Protein AF-A0A2V3A048-F1 (afdb_monomer)

Radius of gyration: 11.11 Å; Cα contacts (8 Å, |Δi|>4): 39; chains: 1; bounding box: 31×18×24 Å

Secondary structure (DSSP, 8-state):
----EE-TTS-HHHHHHHHHHHHHHHS--SHHHHHTT---TT---EE-

Organism: NCBI:txid665099

Structure (mmCIF, N/CA/C/O backbone):
data_AF-A0A2V3A048-F1
#
_entry.id   AF-A0A2V3A048-F1
#
loop_
_atom_site.group_PDB
_atom_site.id
_atom_site.type_symbol
_atom_site.label_atom_id
_atom_site.label_alt_id
_atom_site.label_comp_id
_atom_site.label_asym_id
_atom_site.label_entity_id
_atom_site.label_seq_id
_atom_site.p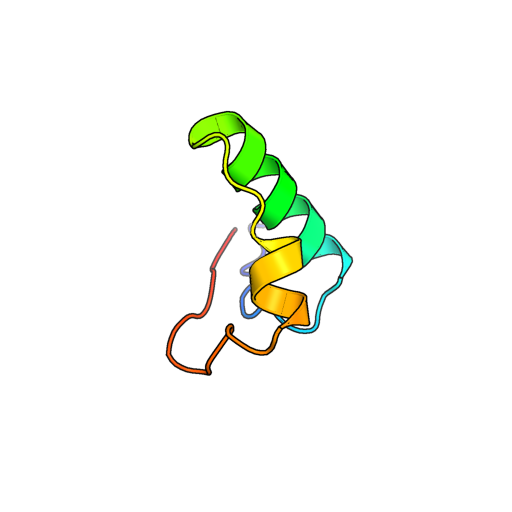dbx_PDB_ins_code
_atom_site.Cartn_x
_atom_site.Cartn_y
_atom_site.Cartn_z
_atom_site.occupancy
_atom_site.B_iso_or_equiv
_atom_site.auth_seq_id
_atom_site.auth_comp_id
_atom_site.auth_asym_id
_atom_site.auth_atom_id
_atom_site.pdbx_PDB_model_num
ATOM 1 N N . MET A 1 1 ? 23.037 6.421 5.171 1.00 82.19 1 MET A N 1
ATOM 2 C CA . MET A 1 1 ? 22.665 6.538 3.746 1.00 82.19 1 MET A CA 1
ATOM 3 C C . MET A 1 1 ? 21.219 6.081 3.653 1.00 82.19 1 MET A C 1
ATOM 5 O O . MET A 1 1 ? 20.923 5.060 4.257 1.00 82.19 1 MET A O 1
ATOM 9 N N . LEU A 1 2 ? 20.327 6.874 3.054 1.00 85.56 2 LEU A N 1
ATOM 10 C CA . LEU A 1 2 ? 18.916 6.495 2.884 1.00 85.56 2 LEU A CA 1
ATOM 11 C C . LEU A 1 2 ? 18.793 5.544 1.691 1.00 85.56 2 LEU A C 1
ATOM 13 O O . LEU A 1 2 ? 19.490 5.744 0.694 1.00 85.56 2 LEU A O 1
ATOM 17 N N . ASN A 1 3 ? 17.933 4.532 1.801 1.00 88.31 3 ASN A N 1
ATOM 18 C CA . ASN A 1 3 ? 17.756 3.514 0.770 1.00 88.31 3 ASN A CA 1
ATOM 19 C C . ASN A 1 3 ? 16.397 3.717 0.115 1.00 88.31 3 ASN A C 1
ATOM 21 O O . ASN A 1 3 ? 15.369 3.530 0.750 1.00 88.31 3 ASN A O 1
ATOM 25 N N . PHE A 1 4 ? 16.391 4.076 -1.165 1.00 91.0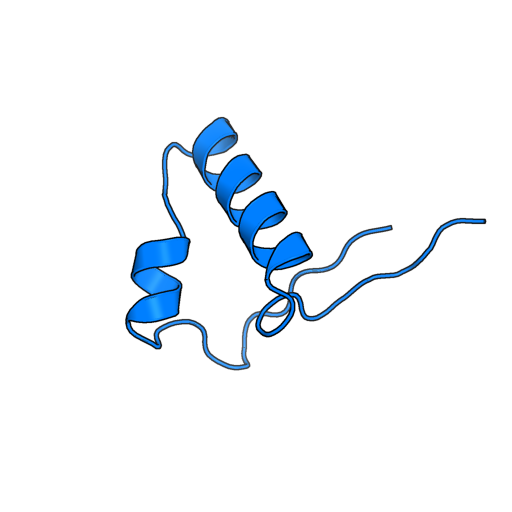6 4 PHE A N 1
ATOM 26 C CA . PHE A 1 4 ? 15.147 4.218 -1.907 1.00 91.06 4 PHE A CA 1
ATOM 27 C C . PHE A 1 4 ? 14.580 2.846 -2.279 1.00 91.06 4 PHE A C 1
ATOM 29 O O . PHE A 1 4 ? 15.247 2.062 -2.956 1.00 91.06 4 PHE A O 1
ATOM 36 N N . ILE A 1 5 ? 13.342 2.579 -1.865 1.00 91.44 5 ILE A N 1
ATOM 37 C CA . ILE A 1 5 ? 12.642 1.314 -2.107 1.00 91.44 5 ILE A CA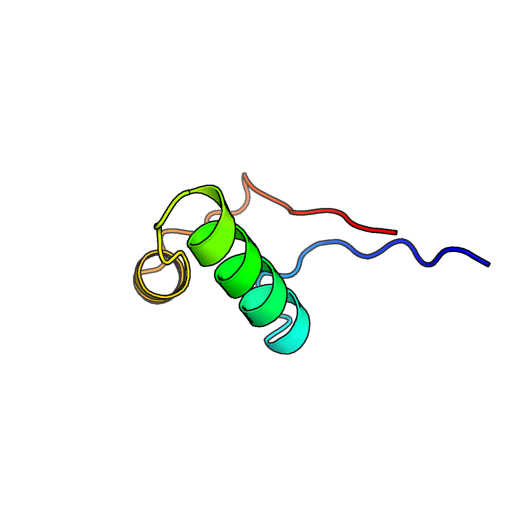 1
ATOM 38 C C . ILE A 1 5 ? 11.321 1.632 -2.804 1.00 91.44 5 ILE A C 1
ATOM 40 O O . ILE A 1 5 ? 10.557 2.488 -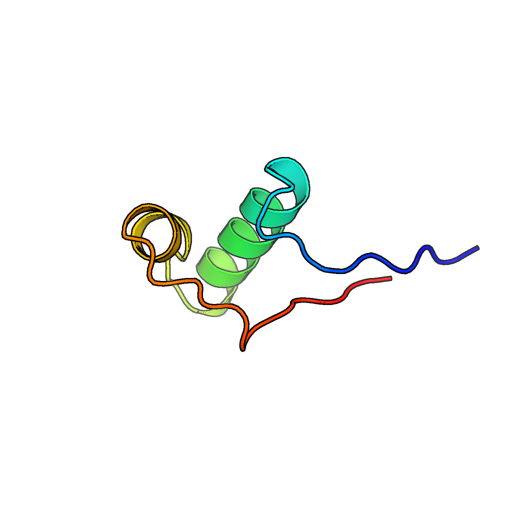2.343 1.00 91.44 5 ILE A O 1
ATOM 44 N N . LYS A 1 6 ? 11.027 0.911 -3.886 1.00 91.44 6 LYS A N 1
ATOM 45 C CA . LYS A 1 6 ? 9.784 1.017 -4.655 1.00 91.44 6 LYS A CA 1
ATOM 46 C C . LYS A 1 6 ? 9.228 -0.361 -4.997 1.00 91.44 6 LYS A C 1
ATOM 48 O O . LYS A 1 6 ? 9.961 -1.339 -4.914 1.00 91.44 6 LYS A O 1
ATOM 53 N N . ASP A 1 7 ? 7.988 -0.393 -5.457 1.00 89.69 7 ASP A N 1
ATOM 54 C CA . ASP A 1 7 ? 7.339 -1.556 -6.070 1.00 89.69 7 ASP A CA 1
ATOM 55 C C . ASP A 1 7 ? 7.206 -2.765 -5.141 1.00 89.69 7 ASP A C 1
ATOM 57 O O . ASP A 1 7 ? 7.689 -3.863 -5.397 1.00 89.69 7 ASP A O 1
ATOM 61 N N . TYR A 1 8 ? 6.523 -2.546 -4.019 1.00 89.69 8 TYR A N 1
ATOM 62 C CA . TYR A 1 8 ? 6.344 -3.564 -2.977 1.00 89.69 8 TYR A CA 1
ATOM 63 C C . TYR A 1 8 ? 5.399 -4.688 -3.386 1.00 89.69 8 TYR A C 1
ATOM 65 O O . TYR A 1 8 ? 5.143 -5.573 -2.583 1.00 89.69 8 TYR A O 1
ATOM 73 N N . LYS A 1 9 ? 4.819 -4.637 -4.590 1.00 87.69 9 LYS A N 1
ATOM 74 C CA . LYS A 1 9 ? 3.757 -5.550 -5.015 1.00 87.69 9 LYS A CA 1
ATOM 75 C C . LYS A 1 9 ? 4.187 -7.010 -4.887 1.00 87.69 9 LYS A C 1
ATOM 77 O O . LYS A 1 9 ? 3.443 -7.800 -4.305 1.00 87.69 9 LYS A O 1
ATOM 82 N N . ASP A 1 10 ? 5.395 -7.322 -5.347 1.00 88.62 10 ASP A N 1
ATOM 83 C CA . ASP A 1 10 ? 5.953 -8.678 -5.339 1.00 88.62 10 ASP A CA 1
ATOM 84 C C . ASP A 1 10 ? 6.899 -8.945 -4.154 1.00 88.62 10 ASP A C 1
ATOM 86 O O . ASP A 1 10 ? 7.307 -10.085 -3.934 1.00 88.62 10 ASP A O 1
ATOM 90 N N . ASP A 1 11 ? 7.203 -7.923 -3.347 1.00 92.12 11 ASP A N 1
ATOM 91 C CA . ASP A 1 11 ? 7.981 -8.062 -2.115 1.00 92.12 11 ASP A CA 1
ATOM 92 C C . ASP A 1 11 ? 7.042 -8.215 -0.912 1.00 92.12 11 ASP A C 1
ATOM 94 O O . ASP A 1 11 ? 6.448 -7.252 -0.424 1.00 92.12 11 ASP A O 1
ATOM 98 N N . GLU A 1 12 ? 6.891 -9.451 -0.436 1.00 92.06 12 GLU A N 1
ATOM 99 C CA . G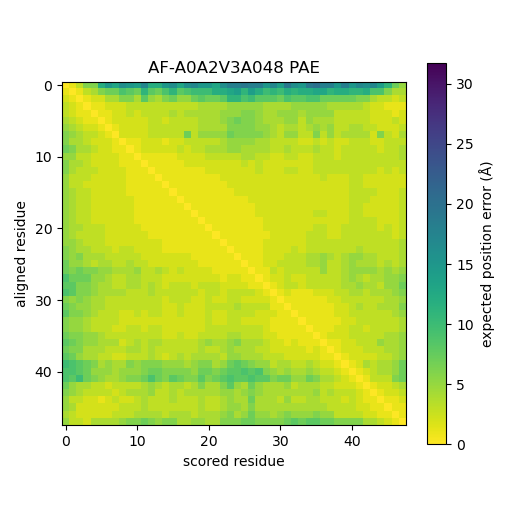LU A 1 12 ? 5.984 -9.785 0.664 1.00 92.06 12 GLU A CA 1
ATOM 100 C C . GLU A 1 12 ? 6.269 -8.974 1.933 1.00 92.06 12 GLU A C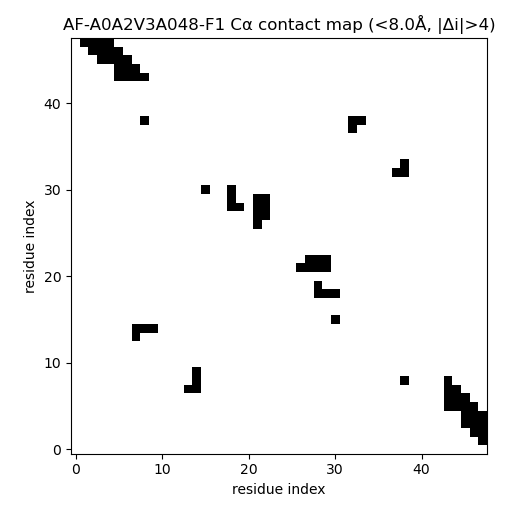 1
ATOM 102 O O . GLU A 1 12 ? 5.334 -8.461 2.548 1.00 92.06 12 GLU A O 1
ATOM 107 N N . GLN A 1 13 ? 7.541 -8.772 2.284 1.00 92.44 13 GLN A N 1
ATOM 108 C CA . GLN A 1 13 ? 7.911 -8.051 3.498 1.00 92.44 13 GLN A CA 1
ATOM 109 C C . GLN A 1 13 ? 7.470 -6.584 3.424 1.00 92.44 13 GLN A C 1
ATOM 111 O O . GLN A 1 13 ? 6.873 -6.053 4.370 1.00 92.44 13 GLN A O 1
ATOM 116 N N . TYR A 1 14 ? 7.738 -5.908 2.304 1.00 92.25 14 TYR A N 1
ATOM 117 C CA . TYR A 1 14 ? 7.309 -4.520 2.139 1.00 92.25 14 TYR A CA 1
ATOM 118 C C . TYR A 1 14 ? 5.793 -4.400 1.957 1.00 92.25 14 TYR A C 1
ATOM 120 O O . TYR A 1 14 ? 5.188 -3.462 2.490 1.00 92.25 14 TYR A O 1
ATOM 128 N N . ARG A 1 15 ? 5.152 -5.362 1.282 1.00 92.88 15 ARG A N 1
ATOM 129 C CA . ARG A 1 15 ? 3.693 -5.410 1.131 1.00 92.88 15 ARG A CA 1
ATOM 130 C C . ARG A 1 15 ? 2.980 -5.543 2.472 1.00 92.88 15 ARG A C 1
ATOM 132 O O . ARG A 1 15 ? 2.027 -4.807 2.729 1.00 92.88 15 ARG A O 1
ATOM 139 N N . GLU A 1 16 ? 3.439 -6.437 3.342 1.00 93.88 16 GLU A N 1
ATOM 140 C CA . GLU A 1 16 ? 2.861 -6.637 4.674 1.00 93.88 16 GLU A CA 1
ATOM 141 C C . GLU A 1 16 ? 3.034 -5.408 5.568 1.00 93.88 16 GLU A C 1
ATOM 143 O O . GLU A 1 16 ? 2.098 -5.002 6.267 1.00 93.88 16 GLU A O 1
ATOM 148 N N . SER A 1 17 ? 4.207 -4.773 5.509 1.00 93.00 17 SER A N 1
ATOM 149 C CA . SER A 1 17 ? 4.474 -3.520 6.218 1.00 93.00 17 SER A CA 1
ATOM 150 C C . SER A 1 17 ? 3.510 -2.411 5.774 1.00 93.00 17 SER A C 1
ATOM 152 O O . SER A 1 17 ? 2.859 -1.769 6.606 1.00 93.00 17 SER A O 1
ATOM 154 N N . PHE A 1 18 ? 3.324 -2.245 4.459 1.00 92.31 18 PHE A N 1
ATOM 155 C CA . PHE A 1 18 ? 2.360 -1.302 3.893 1.00 92.31 18 PHE A CA 1
ATOM 156 C C . PHE A 1 18 ? 0.917 -1.616 4.318 1.00 92.31 18 PHE A C 1
ATOM 158 O O . PHE A 1 18 ? 0.194 -0.723 4.766 1.00 92.31 18 PHE A O 1
ATOM 165 N N . ASN A 1 19 ? 0.503 -2.884 4.246 1.00 93.75 19 ASN A N 1
ATOM 166 C CA . ASN A 1 19 ? -0.827 -3.322 4.669 1.00 93.75 19 ASN A CA 1
ATOM 167 C C . ASN A 1 19 ? -1.074 -3.051 6.165 1.00 93.75 19 ASN A C 1
ATOM 169 O O . ASN A 1 19 ? -2.150 -2.590 6.547 1.00 93.75 19 ASN A O 1
ATOM 173 N N . THR A 1 20 ? -0.065 -3.272 7.010 1.00 95.12 20 THR A N 1
ATOM 174 C CA . THR A 1 20 ? -0.128 -2.980 8.450 1.00 95.12 20 THR A CA 1
ATOM 175 C C . THR A 1 20 ? -0.317 -1.486 8.705 1.00 95.12 20 THR A C 1
ATOM 177 O O . THR A 1 20 ? -1.148 -1.093 9.528 1.00 95.12 20 THR A O 1
ATOM 180 N N . LEU A 1 21 ? 0.414 -0.637 7.977 1.00 94.06 21 LEU A N 1
ATOM 181 C CA . LEU A 1 21 ? 0.269 0.813 8.067 1.00 94.06 21 LEU A CA 1
ATOM 182 C C . LEU A 1 21 ? -1.126 1.271 7.621 1.00 94.06 21 LEU A C 1
ATOM 184 O O . LEU A 1 21 ? -1.763 2.055 8.326 1.00 94.06 21 LEU A O 1
ATOM 188 N N . ALA A 1 22 ? -1.621 0.760 6.492 1.00 92.94 22 ALA A N 1
ATOM 189 C CA . ALA A 1 22 ? -2.951 1.081 5.982 1.00 92.94 22 ALA A CA 1
ATOM 190 C C . ALA A 1 22 ? -4.053 0.695 6.982 1.00 92.94 22 ALA A C 1
ATOM 192 O O . ALA A 1 22 ? -4.958 1.488 7.247 1.00 92.94 22 ALA A O 1
ATOM 193 N N . CYS A 1 23 ? -3.925 -0.474 7.611 1.00 95.25 23 CYS A N 1
ATOM 194 C CA . CYS A 1 23 ? -4.837 -0.927 8.655 1.00 95.25 23 CYS A CA 1
ATOM 195 C C . CYS A 1 23 ? -4.801 0.004 9.875 1.00 95.25 23 CYS A C 1
ATOM 197 O O . CYS A 1 23 ? -5.842 0.429 10.370 1.00 95.25 23 CYS A O 1
ATOM 199 N N . LYS A 1 24 ? -3.605 0.403 10.322 1.00 97.00 24 LYS A N 1
ATOM 200 C CA . LYS A 1 24 ? -3.439 1.287 11.483 1.00 97.00 24 LYS A CA 1
ATOM 201 C C . LYS A 1 24 ? -3.986 2.701 11.257 1.00 97.00 24 LYS A C 1
ATOM 203 O O . LYS A 1 24 ? -4.519 3.292 12.190 1.00 97.00 24 LYS A O 1
ATOM 208 N N . VAL A 1 25 ? -3.807 3.262 10.060 1.00 96.50 25 VAL A N 1
ATOM 209 C CA . VAL A 1 25 ? -4.152 4.665 9.764 1.00 96.50 25 VAL A CA 1
ATOM 210 C C . VAL A 1 25 ? -5.585 4.806 9.258 1.00 96.50 25 VAL A C 1
ATOM 212 O O . VAL A 1 25 ? -6.279 5.743 9.642 1.00 96.50 25 VAL A O 1
ATOM 215 N N . PHE A 1 26 ? -6.031 3.880 8.409 1.00 93.75 26 PHE A N 1
ATOM 216 C CA . PHE A 1 26 ? -7.313 3.976 7.710 1.00 93.75 26 PHE A CA 1
ATOM 217 C C 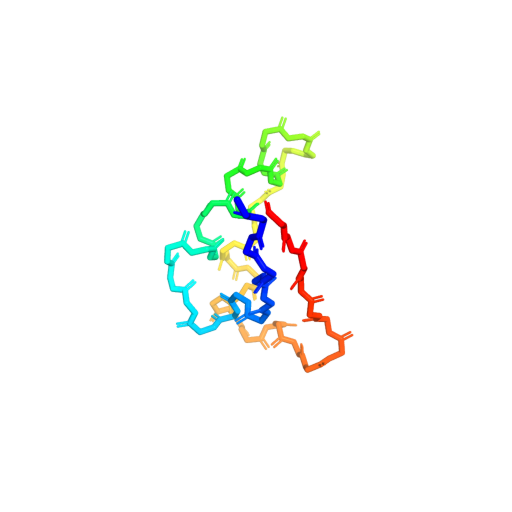. PHE A 1 26 ? -8.316 2.891 8.121 1.00 93.75 26 PHE A C 1
ATOM 219 O O . PHE A 1 26 ? -9.468 2.953 7.703 1.00 93.75 26 PHE A O 1
ATOM 226 N N . GLY A 1 27 ? -7.909 1.889 8.910 1.00 94.00 27 GLY A N 1
ATOM 227 C CA . GLY A 1 27 ? -8.779 0.768 9.278 1.00 94.00 27 GLY A CA 1
ATOM 228 C C . GLY A 1 27 ? -9.096 -0.175 8.113 1.00 94.00 27 GLY A C 1
ATOM 229 O O . GLY A 1 27 ? -10.065 -0.926 8.190 1.00 94.00 27 GLY A O 1
ATOM 230 N N . VAL A 1 28 ? -8.315 -0.131 7.026 1.00 91.31 28 VAL A N 1
ATOM 231 C CA . VAL A 1 28 ? -8.534 -0.950 5.823 1.00 91.31 28 VAL A CA 1
ATOM 232 C C . VAL A 1 28 ? -7.429 -1.986 5.647 1.00 91.31 28 VAL A C 1
ATOM 234 O O . VAL A 1 28 ? -6.254 -1.699 5.866 1.00 91.31 28 VAL A O 1
ATOM 237 N N . THR A 1 29 ? -7.799 -3.188 5.205 1.00 90.81 29 THR A N 1
ATOM 238 C CA . THR A 1 29 ? -6.839 -4.234 4.832 1.00 90.81 29 THR A CA 1
ATOM 239 C C . THR A 1 29 ? -6.689 -4.289 3.319 1.00 90.81 29 THR A C 1
ATOM 241 O O . THR A 1 29 ? -7.635 -4.616 2.600 1.00 90.81 29 THR A O 1
ATOM 244 N N . PHE A 1 30 ? -5.488 -4.013 2.840 1.00 89.19 30 PHE A N 1
ATOM 245 C CA . PHE A 1 30 ? -5.129 -4.049 1.430 1.00 89.19 30 PHE A CA 1
ATOM 246 C C . PHE A 1 30 ? -4.845 -5.467 0.917 1.00 89.19 30 PHE A C 1
ATOM 248 O O . PHE A 1 30 ? -5.013 -5.746 -0.265 1.00 89.19 30 PHE A O 1
ATOM 255 N N . GLU A 1 31 ? -4.487 -6.393 1.807 1.00 90.62 31 GLU A N 1
ATOM 256 C CA . GLU A 1 31 ? -4.101 -7.762 1.440 1.00 90.62 31 GLU A CA 1
ATOM 257 C C . GLU A 1 31 ? -5.213 -8.536 0.707 1.00 90.62 31 GLU A C 1
ATOM 259 O O . GLU A 1 31 ? -4.958 -9.206 -0.291 1.00 90.62 31 GLU A O 1
ATOM 264 N N . SER A 1 32 ? -6.471 -8.408 1.148 1.00 89.62 32 SER A N 1
ATOM 265 C CA . SER A 1 32 ? -7.609 -9.048 0.467 1.00 89.62 32 SER A CA 1
ATOM 266 C C . SER A 1 32 ? -7.829 -8.482 -0.942 1.00 89.62 32 SER A C 1
ATOM 268 O O . SER A 1 32 ? -8.131 -9.225 -1.874 1.00 89.62 32 SER A O 1
ATOM 270 N N . TRP A 1 33 ? -7.642 -7.172 -1.114 1.00 90.56 33 TRP A N 1
ATOM 271 C CA . TRP A 1 33 ? -7.755 -6.495 -2.407 1.00 90.56 33 TRP A CA 1
ATOM 272 C C . TRP A 1 33 ? -6.620 -6.905 -3.355 1.00 90.56 33 TRP A C 1
ATOM 274 O O . TRP A 1 33 ? -6.866 -7.230 -4.517 1.00 90.56 33 TRP A O 1
ATOM 284 N N . TYR A 1 34 ? -5.393 -6.995 -2.834 1.00 91.44 34 TYR A N 1
ATOM 285 C CA . TYR A 1 34 ? -4.235 -7.517 -3.557 1.00 91.44 34 TYR A CA 1
ATOM 286 C C . TYR A 1 34 ? -4.453 -8.961 -4.034 1.00 91.44 34 TYR A C 1
ATOM 288 O O . TYR A 1 34 ? -4.295 -9.237 -5.221 1.00 91.44 34 TYR A O 1
ATOM 296 N N . ARG A 1 35 ? -4.883 -9.873 -3.148 1.00 90.50 35 ARG A N 1
ATOM 297 C CA . ARG A 1 35 ? -5.115 -11.294 -3.483 1.00 90.50 35 ARG A CA 1
ATOM 298 C C . ARG A 1 35 ? -6.199 -11.513 -4.531 1.00 90.50 35 ARG A C 1
ATOM 300 O O . ARG A 1 35 ? -6.164 -12.509 -5.244 1.00 90.50 35 ARG A O 1
ATOM 307 N N . GLN A 1 36 ? -7.147 -10.590 -4.634 1.00 92.62 36 GLN A N 1
ATOM 308 C CA . GLN A 1 36 ? -8.175 -10.604 -5.673 1.00 92.62 36 GLN A CA 1
ATOM 309 C C . GLN A 1 36 ? -7.675 -10.051 -7.021 1.00 92.62 36 GLN A C 1
ATOM 311 O O . GLN A 1 36 ? -8.443 -9.979 -7.975 1.00 92.62 36 GLN A O 1
ATOM 316 N N . GLY A 1 37 ? -6.393 -9.682 -7.125 1.00 91.00 37 GLY A N 1
ATOM 317 C CA . GLY A 1 37 ? -5.772 -9.207 -8.360 1.00 91.00 37 GLY A CA 1
ATOM 318 C C . GLY A 1 37 ? -6.073 -7.745 -8.683 1.00 91.00 37 GLY A C 1
ATOM 319 O O . GLY A 1 37 ? -5.802 -7.299 -9.794 1.00 91.00 37 GLY A O 1
ATOM 320 N N . PHE A 1 38 ? -6.617 -6.979 -7.734 1.00 90.06 38 PHE A N 1
ATOM 321 C CA . PHE A 1 38 ? -6.985 -5.586 -7.988 1.00 90.06 38 PHE A CA 1
ATOM 322 C C . PHE A 1 38 ? -5.794 -4.617 -7.971 1.00 90.06 38 PHE A C 1
ATOM 324 O O . PHE A 1 38 ? -5.931 -3.475 -8.414 1.00 90.06 38 PHE A O 1
ATOM 331 N N . TRP A 1 39 ? -4.615 -5.061 -7.522 1.00 90.12 39 TRP A N 1
ATOM 332 C CA . TRP A 1 39 ? -3.388 -4.270 -7.605 1.00 90.12 39 TRP A CA 1
ATOM 333 C C . TRP A 1 39 ? -2.848 -4.241 -9.042 1.00 90.12 39 TRP A C 1
ATOM 335 O O . TRP A 1 39 ? -2.011 -5.054 -9.440 1.00 90.12 39 TRP A O 1
ATOM 345 N N . GLY A 1 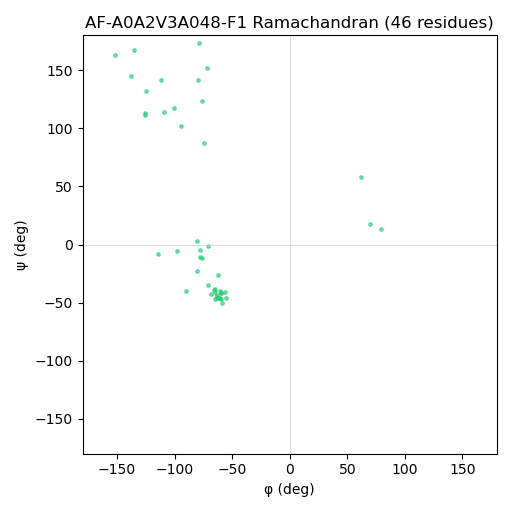40 ? -3.332 -3.274 -9.821 1.00 85.50 40 GLY A N 1
ATOM 346 C CA . GLY A 1 40 ? -2.849 -2.986 -11.173 1.00 85.50 40 GLY A CA 1
ATOM 347 C C . GLY A 1 40 ? -1.539 -2.191 -11.209 1.00 85.50 40 GLY A C 1
ATOM 348 O O . GLY A 1 40 ? -1.057 -1.695 -10.195 1.00 85.50 40 GLY A O 1
ATOM 349 N N . ASP A 1 41 ? -0.985 -2.015 -12.404 1.00 85.50 41 ASP A N 1
ATOM 350 C CA . ASP A 1 41 ? 0.353 -1.422 -12.591 1.00 85.50 41 ASP A CA 1
ATOM 351 C C . ASP A 1 41 ? 0.374 0.112 -12.447 1.00 85.50 41 ASP A C 1
ATOM 353 O O . ASP A 1 41 ? 1.424 0.752 -12.461 1.00 85.50 41 ASP A O 1
ATOM 357 N N . SER A 1 42 ? -0.801 0.717 -12.267 1.00 85.50 42 SER A N 1
ATOM 358 C CA . SER A 1 42 ? -0.990 2.160 -12.102 1.00 85.50 42 SER A CA 1
ATOM 359 C C . SER A 1 42 ? -0.600 2.677 -10.712 1.00 85.50 42 SER A C 1
ATOM 361 O O . SER A 1 42 ? -0.559 3.889 -10.508 1.00 85.50 42 SER A O 1
ATOM 363 N N . TYR A 1 43 ? -0.366 1.787 -9.741 1.00 83.50 43 TYR A N 1
ATOM 364 C CA . TYR A 1 43 ? -0.058 2.151 -8.358 1.00 83.50 43 TYR A CA 1
ATOM 365 C C . TYR A 1 43 ? 1.249 1.506 -7.890 1.00 83.50 43 TYR A C 1
ATOM 367 O O . TYR A 1 43 ? 1.321 0.291 -7.708 1.00 83.50 43 TYR A O 1
ATOM 375 N N . ASN A 1 44 ? 2.263 2.342 -7.652 1.00 87.69 44 ASN A N 1
ATOM 376 C CA . ASN A 1 44 ? 3.584 1.930 -7.187 1.00 87.69 44 ASN A CA 1
ATOM 377 C C . ASN A 1 44 ? 3.956 2.699 -5.898 1.00 87.69 44 ASN A C 1
ATOM 379 O O . ASN A 1 44 ? 4.113 3.919 -5.960 1.00 87.69 44 ASN A O 1
ATOM 383 N N . PRO A 1 45 ? 4.039 2.036 -4.730 1.00 88.44 45 PRO A N 1
ATOM 384 C CA . PRO A 1 45 ? 4.468 2.646 -3.468 1.00 88.44 45 PRO A CA 1
ATOM 385 C C . PRO A 1 45 ? 5.974 2.968 -3.411 1.00 88.44 45 PRO A C 1
ATOM 387 O O . PRO A 1 45 ? 6.782 2.264 -4.013 1.00 88.44 45 PRO A O 1
ATOM 390 N N . TYR A 1 46 ? 6.358 3.986 -2.623 1.00 91.12 46 TYR A N 1
ATOM 391 C CA . TYR A 1 46 ? 7.747 4.457 -2.463 1.00 91.12 46 TYR A CA 1
ATOM 392 C C . TYR A 1 46 ? 8.099 4.779 -0.994 1.00 91.12 46 TYR A C 1
ATOM 394 O O . TYR A 1 46 ? 7.247 5.290 -0.268 1.00 91.12 46 TYR A O 1
ATOM 402 N N . SER A 1 47 ? 9.350 4.520 -0.575 1.00 89.12 47 SER A N 1
ATOM 403 C CA . SER A 1 47 ? 9.890 4.710 0.793 1.00 89.12 47 SER A CA 1
ATOM 404 C C . SER A 1 47 ? 11.405 4.978 0.754 1.00 89.12 47 SER A C 1
ATOM 406 O O . SER A 1 47 ? 12.051 4.705 -0.264 1.00 89.12 47 SER A O 1
ATOM 408 N N . TYR A 1 48 ? 11.955 5.499 1.861 1.00 86.88 48 TYR A N 1
ATOM 409 C CA . TYR A 1 48 ? 13.373 5.841 2.073 1.00 86.88 48 TYR A CA 1
ATOM 410 C C . TYR A 1 48 ? 13.920 5.298 3.398 1.00 86.88 48 TYR A C 1
ATOM 412 O O . TYR A 1 48 ? 13.096 5.124 4.325 1.00 86.88 48 TYR A O 1
#

Mean predicted aligned error: 3.42 Å

Solv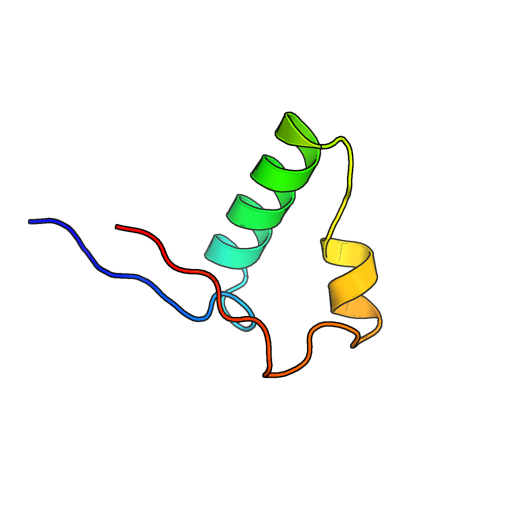ent-accessible surface area (backbone atoms only — not comparable to full-atom values): 3031 Å² total; per-residue (Å²): 134,84,57,83,45,64,57,32,86,83,36,64,71,55,37,52,52,50,29,51,49,40,31,73,76,71,72,41,70,50,61,68,47,45,77,72,63,67,71,52,92,90,68,72,57,78,52,101

Sequence (48 aa):
MLNFIKDYKDDEQYRESFNTLACKVFGVTFESWYRQGFWGDSYNPYSY

pLDDT: mean 90.63, std 3.18, range [82.19, 97.0]

Foldseek 3Di:
DFDKDKACLPPPVVLVVVQVVCCVPPVDGCVVVSVVVVDDPPDMDIDD